Protein AF-A0A2I0NWY8-F1 (afdb_monomer)

Secondary structure (DSSP, 8-state):
--EEEEEEE-SSEEEEEESSTT-EEEEEPSEEEEGGGTEEEE-TTHHHHHHHHHHHHHHHHHT-

Nearest PDB structures (foldseek):
  3nua-assembly1_A  TM=9.731E-01  e=4.343E-04  Clostridium perfringens ATCC 13124
  2ywv-assembly1_A  TM=9.829E-01  e=7.133E-04  Geobacillus kaustophilus
  4fgr-assembly1_A  TM=9.746E-01  e=6.301E-04  Streptococcus pneumoniae
  2gqs-assembly1_B  TM=9.497E-01  e=1.247E-03  Escherichia coli
  3kre-assembly1_A  TM=9.899E-01  e=4.879E-03  Ehrlichia chaffeensis str. Arkansas

Mean predicted aligned error: 2.76 Å

pLDDT: mean 96.69, std 3.47, range [77.12, 98.62]

Solvent-accessible surface area (backbone atoms only — not comparable to full-atom values): 3775 Å² total; per-residue (Å²): 134,50,84,54,58,77,73,48,75,61,88,40,40,38,33,23,37,42,79,45,89,98,44,69,46,77,46,50,40,33,44,44,69,42,79,97,59,80,37,74,51,76,42,87,64,47,10,59,54,51,48,51,53,49,50,53,51,53,56,55,59,76,74,108

Sequence (64 aa):
MKQKNLLYAGKAKSVYRTDVDGKLIVEFRDDITAFDGGKKDVLKNKGSYNAEVSAFLFEYLAKN

Radius of gyration: 13.67 Å; Cα contacts (8 Å, |Δi|>4): 94; chains: 1; bounding box: 28×33×34 Å

Foldseek 3Di:
DDWDDFPDDDQFWTWTDDPDPPDIDIFGAQWDADPNRPDIDGHPCPRVVCVVVVVVVVVVVVVD

Structure (mmCIF, N/CA/C/O backbone):
data_AF-A0A2I0NWY8-F1
#
_entry.id   AF-A0A2I0NWY8-F1
#
loop_
_atom_site.group_PDB
_atom_site.id
_atom_site.type_symbol
_atom_site.label_atom_id
_atom_site.label_alt_id
_atom_site.label_comp_id
_atom_site.label_asym_id
_atom_site.label_entity_id
_atom_site.label_seq_id
_atom_site.pdbx_PDB_ins_code
_atom_site.Cartn_x
_atom_site.Cartn_y
_atom_site.Cartn_z
_atom_site.occupancy
_atom_site.B_iso_or_equiv
_atom_site.auth_seq_id
_atom_site.auth_comp_id
_atom_site.auth_asym_id
_atom_site.auth_atom_id
_atom_site.pdbx_PDB_model_num
ATOM 1 N N . MET A 1 1 ? -3.370 -5.397 16.250 1.00 82.94 1 MET A N 1
ATOM 2 C CA . MET A 1 1 ? -3.936 -6.089 15.073 1.00 82.94 1 MET A CA 1
ATOM 3 C C . MET A 1 1 ? -2.887 -7.046 14.558 1.00 82.94 1 MET A C 1
ATOM 5 O O . MET A 1 1 ? -1.729 -6.653 14.467 1.00 82.94 1 MET A O 1
ATOM 9 N N . LYS A 1 2 ? -3.269 -8.283 14.268 1.00 90.31 2 LYS A N 1
ATOM 10 C CA . LYS A 1 2 ? -2.391 -9.299 13.686 1.00 90.31 2 LYS A CA 1
ATOM 11 C C . LYS A 1 2 ? -2.701 -9.434 12.200 1.00 90.31 2 LYS A C 1
ATOM 13 O O . LYS A 1 2 ? -3.865 -9.564 11.822 1.00 90.31 2 LYS A O 1
ATOM 18 N N . GLN A 1 3 ? -1.663 -9.407 11.369 1.00 93.19 3 GLN A N 1
ATOM 19 C CA . GLN A 1 3 ? -1.790 -9.706 9.945 1.00 93.19 3 GLN A CA 1
ATOM 20 C C . GLN A 1 3 ? -2.198 -11.171 9.757 1.00 93.19 3 GLN A C 1
ATOM 22 O O . GLN A 1 3 ? -1.639 -12.062 10.395 1.00 93.1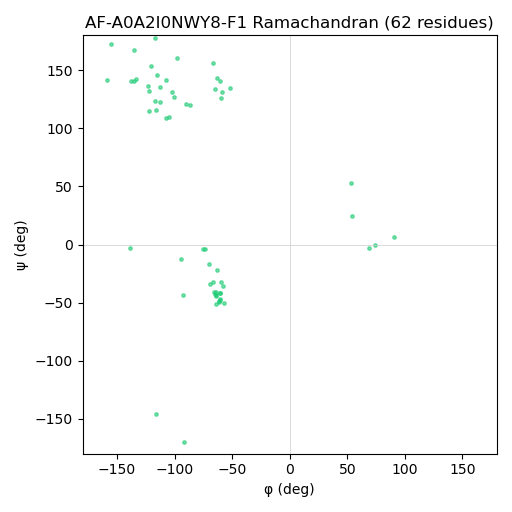9 3 GLN A O 1
ATOM 27 N N . LYS A 1 4 ? -3.185 -11.409 8.892 1.00 93.62 4 LYS A N 1
ATOM 28 C CA . LYS A 1 4 ? -3.621 -12.740 8.458 1.00 93.62 4 LYS A CA 1
ATOM 29 C C . LYS A 1 4 ? -3.363 -12.900 6.953 1.00 93.62 4 LYS A C 1
ATOM 31 O O . LYS A 1 4 ? -2.389 -12.381 6.414 1.00 93.62 4 LYS A O 1
ATOM 36 N N . ASN A 1 5 ? -4.238 -13.636 6.276 1.00 95.69 5 ASN A N 1
ATOM 37 C CA . ASN A 1 5 ? -4.093 -14.017 4.879 1.00 95.69 5 ASN A CA 1
ATOM 38 C C . ASN A 1 5 ? -4.094 -12.800 3.944 1.00 95.69 5 ASN A C 1
ATOM 40 O O . ASN A 1 5 ? -4.858 -11.847 4.143 1.00 95.69 5 ASN A O 1
ATOM 44 N N . LEU A 1 6 ? -3.278 -12.883 2.890 1.00 97.62 6 LEU A N 1
ATOM 45 C CA . LEU A 1 6 ? -3.326 -11.969 1.754 1.00 97.62 6 LEU A CA 1
ATOM 46 C C . LEU A 1 6 ? -4.715 -12.049 1.110 1.00 97.62 6 LEU A C 1
ATOM 48 O O . LEU A 1 6 ? -5.189 -13.127 0.761 1.00 97.62 6 LEU A O 1
ATOM 52 N N . LEU A 1 7 ? -5.363 -10.899 0.974 1.00 97.44 7 LEU A N 1
ATOM 53 C CA . LEU A 1 7 ? -6.644 -10.752 0.295 1.00 97.44 7 LEU A CA 1
ATOM 54 C C . LEU A 1 7 ? -6.441 -10.402 -1.180 1.00 97.44 7 LEU A C 1
ATOM 56 O O . LEU A 1 7 ? -7.134 -10.933 -2.041 1.00 97.44 7 LEU A O 1
ATOM 60 N N . TYR A 1 8 ? -5.509 -9.492 -1.461 1.00 97.62 8 TYR A N 1
ATOM 61 C CA . TYR A 1 8 ? -5.252 -8.992 -2.808 1.00 97.62 8 TYR A CA 1
ATOM 62 C C . TYR A 1 8 ? -3.843 -8.402 -2.916 1.00 97.62 8 TYR A C 1
ATOM 64 O O . TYR A 1 8 ? -3.391 -7.704 -2.010 1.00 97.62 8 TYR A O 1
ATOM 72 N N . ALA A 1 9 ? -3.173 -8.628 -4.046 1.00 97.69 9 ALA A N 1
ATOM 73 C CA . ALA A 1 9 ? -1.907 -7.985 -4.383 1.00 97.69 9 ALA A CA 1
ATOM 74 C C . ALA A 1 9 ? -2.045 -7.223 -5.705 1.00 97.69 9 ALA A C 1
ATOM 76 O O . ALA A 1 9 ? -2.244 -7.814 -6.763 1.00 97.69 9 ALA A O 1
ATOM 77 N N . GLY A 1 10 ? -1.925 -5.897 -5.639 1.00 95.69 10 GLY A N 1
ATOM 78 C CA . GLY A 1 10 ? -1.850 -5.033 -6.818 1.00 95.69 10 GLY A CA 1
ATOM 79 C C . GLY A 1 10 ? -0.407 -4.775 -7.258 1.00 95.69 10 GLY A C 1
ATOM 80 O O . GLY A 1 10 ? 0.532 -5.349 -6.710 1.00 95.69 10 GLY A O 1
ATOM 81 N N . LYS A 1 11 ? -0.211 -3.830 -8.191 1.00 95.44 11 LYS A N 1
ATOM 82 C CA . LYS A 1 11 ? 1.118 -3.469 -8.734 1.00 95.44 11 LYS A CA 1
ATOM 83 C C . LYS A 1 11 ? 2.116 -2.971 -7.671 1.00 95.44 11 LYS A C 1
ATOM 85 O O . LYS A 1 11 ? 3.303 -3.215 -7.811 1.00 95.44 11 LYS A O 1
ATOM 90 N N . ALA A 1 12 ? 1.638 -2.296 -6.620 1.00 97.31 12 ALA A N 1
ATOM 91 C CA . ALA A 1 12 ? 2.494 -1.638 -5.618 1.00 97.31 12 ALA A CA 1
ATOM 92 C C . ALA A 1 12 ? 2.032 -1.787 -4.155 1.00 97.31 12 ALA A C 1
ATOM 94 O O . ALA A 1 12 ? 2.672 -1.251 -3.251 1.00 97.31 12 ALA A O 1
ATOM 95 N N . LYS A 1 13 ? 0.887 -2.438 -3.918 1.00 98.19 13 LYS A N 1
ATOM 96 C CA . LYS A 1 13 ? 0.291 -2.596 -2.585 1.00 98.19 13 LYS A CA 1
ATOM 97 C C . LYS A 1 13 ? -0.240 -4.010 -2.393 1.00 98.19 13 LYS A C 1
ATOM 99 O O . LYS A 1 13 ? -0.824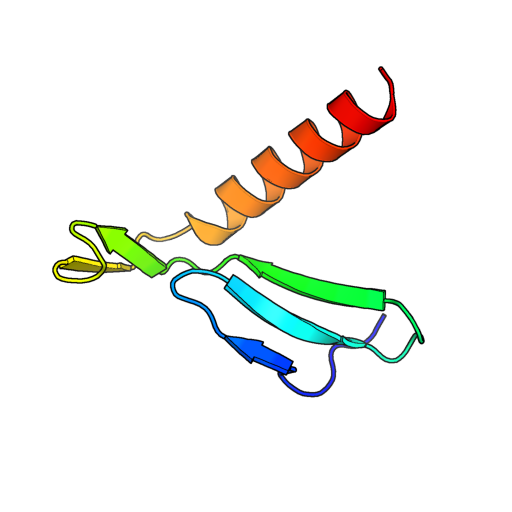 -4.566 -3.330 1.00 98.19 13 LYS A O 1
ATOM 104 N N . SER A 1 14 ? -0.053 -4.560 -1.200 1.00 98.38 14 SER A N 1
ATOM 105 C CA . SER A 1 14 ? -0.691 -5.798 -0.741 1.00 98.38 14 SER A CA 1
ATOM 106 C C . SER A 1 14 ? -1.756 -5.454 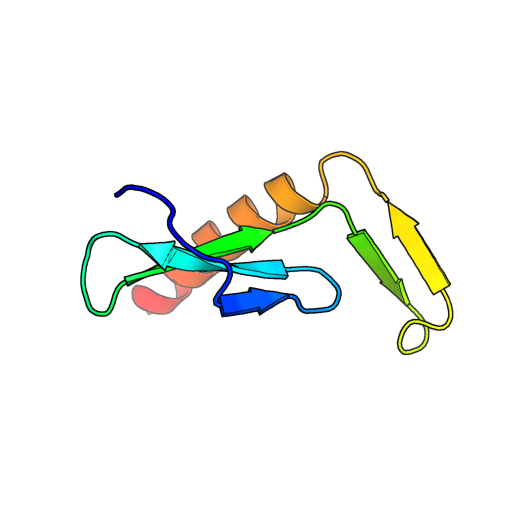0.291 1.00 98.38 14 SER A C 1
ATOM 108 O O . SER A 1 14 ? -1.565 -4.565 1.116 1.00 98.38 14 SER A O 1
ATOM 110 N N . VAL A 1 15 ? -2.882 -6.153 0.251 1.00 98.31 15 VAL A N 1
ATOM 111 C CA . VAL A 1 15 ? -3.974 -5.998 1.209 1.00 98.31 15 VAL A CA 1
ATOM 112 C C . VAL A 1 15 ? -4.126 -7.309 1.957 1.00 98.31 15 VAL A C 1
ATOM 114 O O . VAL A 1 15 ? -4.347 -8.347 1.335 1.00 98.31 15 VAL A O 1
ATOM 117 N N . TYR A 1 16 ? -4.036 -7.267 3.280 1.00 98.38 16 TYR A N 1
ATOM 118 C CA . TYR A 1 16 ? -4.164 -8.431 4.151 1.00 98.38 16 TYR A CA 1
ATOM 119 C C . TYR A 1 16 ? -5.390 -8.301 5.046 1.00 98.38 16 TYR A C 1
ATOM 121 O O . TYR A 1 16 ? -5.737 -7.209 5.510 1.00 98.38 16 TYR A O 1
ATOM 129 N N . ARG A 1 17 ? -6.025 -9.440 5.333 1.00 97.94 17 ARG A N 1
ATOM 130 C CA . ARG A 1 17 ? -7.013 -9.528 6.412 1.00 97.94 17 ARG A CA 1
ATOM 131 C C . ARG A 1 17 ? -6.333 -9.324 7.763 1.00 97.94 17 ARG A C 1
ATOM 133 O O . ARG A 1 17 ? -5.143 -9.604 7.914 1.00 97.94 17 ARG A O 1
ATOM 140 N N . THR A 1 18 ? -7.108 -8.899 8.754 1.00 97.88 18 THR A N 1
ATOM 141 C CA . THR A 1 18 ? -6.656 -8.838 10.148 1.00 97.88 18 THR A CA 1
ATOM 142 C C . THR A 1 18 ? -7.465 -9.773 11.040 1.00 97.88 18 THR A C 1
ATOM 144 O O . THR A 1 18 ? -8.367 -10.482 10.590 1.00 97.88 18 THR A O 1
ATOM 147 N N . ASP A 1 19 ? -7.106 -9.823 12.316 1.00 97.19 19 ASP A N 1
ATOM 148 C CA . ASP A 1 19 ? -7.903 -10.434 13.374 1.00 97.19 19 ASP A CA 1
ATOM 149 C C . ASP A 1 19 ? -9.119 -9.610 13.815 1.00 97.19 19 ASP A C 1
ATOM 151 O O . ASP A 1 19 ? -9.899 -10.113 14.616 1.00 97.19 19 ASP A O 1
ATOM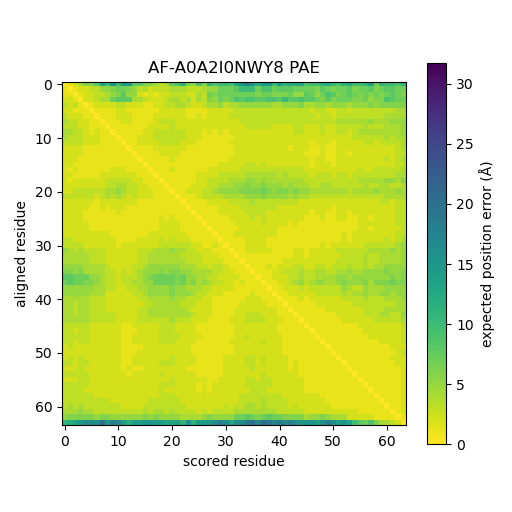 155 N N . VAL A 1 20 ? -9.313 -8.405 13.274 1.00 97.56 20 VAL A N 1
ATOM 156 C CA . VAL A 1 20 ? -10.445 -7.527 13.582 1.00 97.56 20 VAL A CA 1
ATOM 157 C C . VAL A 1 20 ? -11.344 -7.388 12.355 1.00 97.56 20 VAL A C 1
ATOM 159 O O . VAL A 1 20 ? -10.901 -6.937 11.295 1.00 97.56 20 VAL A O 1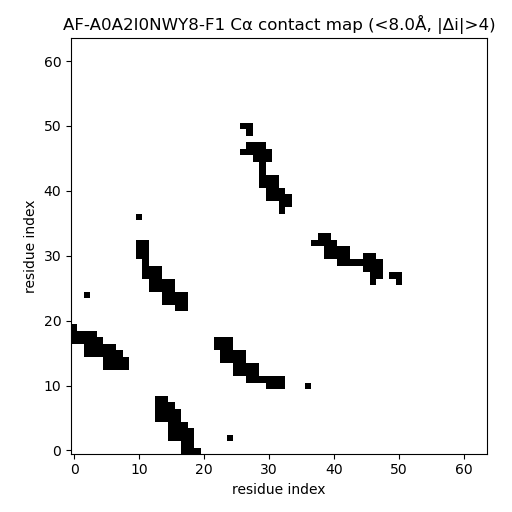
ATOM 162 N N . ASP A 1 21 ? -12.618 -7.744 12.505 1.00 94.88 21 ASP A N 1
ATOM 163 C CA . ASP A 1 21 ? -13.597 -7.638 11.425 1.00 94.88 21 ASP A CA 1
ATOM 164 C C . ASP A 1 21 ? -13.756 -6.189 10.947 1.00 94.88 21 ASP A C 1
ATOM 166 O O . ASP A 1 21 ? -13.703 -5.231 11.721 1.00 94.88 21 ASP A O 1
ATOM 170 N N . GLY A 1 22 ? -13.892 -6.024 9.631 1.00 96.00 22 GLY A N 1
ATOM 171 C CA . GLY A 1 22 ? -13.964 -4.711 8.987 1.00 96.00 22 GLY A CA 1
ATOM 172 C C . GLY A 1 22 ? -12.635 -3.947 8.914 1.00 96.00 22 GLY A C 1
ATOM 173 O O . GLY A 1 22 ? -12.609 -2.863 8.336 1.00 96.00 22 GLY A O 1
ATOM 174 N N . LYS A 1 23 ? -11.521 -4.488 9.437 1.00 97.62 23 LYS A N 1
ATOM 175 C CA . LYS A 1 23 ? -10.192 -3.861 9.341 1.00 97.62 23 LYS A CA 1
ATOM 176 C C . LYS A 1 23 ? -9.231 -4.666 8.471 1.00 97.62 23 LYS A C 1
ATOM 178 O O . LYS A 1 23 ? -9.098 -5.885 8.601 1.0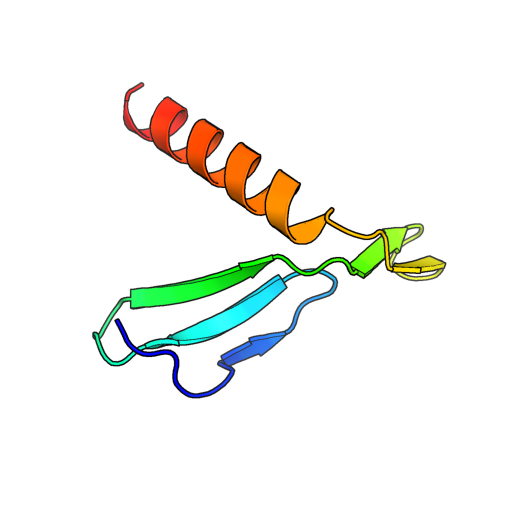0 97.62 23 LYS A O 1
ATOM 183 N N . LEU A 1 24 ? -8.515 -3.947 7.611 1.00 97.94 24 LEU A N 1
ATOM 184 C CA . LEU A 1 24 ? -7.504 -4.479 6.700 1.00 97.94 24 LEU A CA 1
ATOM 185 C C . LEU A 1 24 ? -6.141 -3.840 6.983 1.00 97.94 24 LEU A C 1
ATOM 187 O O . LEU A 1 24 ? -6.068 -2.710 7.463 1.00 97.94 24 LEU A O 1
ATOM 191 N N . ILE A 1 25 ? -5.068 -4.556 6.649 1.00 97.94 25 ILE A N 1
ATOM 192 C CA . ILE A 1 25 ? -3.714 -3.995 6.561 1.00 97.94 25 ILE A CA 1
ATOM 193 C C . ILE A 1 25 ? -3.407 -3.744 5.090 1.00 97.94 25 ILE A C 1
ATOM 195 O O . ILE A 1 25 ? -3.529 -4.653 4.269 1.00 97.94 25 ILE A O 1
ATOM 199 N N . VAL A 1 26 ? -2.991 -2.520 4.766 1.00 98.00 26 VAL A N 1
ATOM 200 C CA . VAL A 1 26 ? -2.494 -2.150 3.438 1.00 98.00 26 VAL A CA 1
ATOM 201 C C . VAL A 1 26 ? -0.986 -1.957 3.532 1.00 98.00 26 VAL A C 1
ATOM 203 O O . VAL A 1 26 ? -0.510 -0.987 4.113 1.00 98.00 26 VAL A O 1
ATOM 206 N N . GLU A 1 27 ? -0.236 -2.885 2.956 1.00 98.06 27 GLU A N 1
ATOM 207 C CA . GLU A 1 27 ? 1.219 -2.822 2.862 1.00 98.06 27 GLU A CA 1
ATOM 208 C C . GLU A 1 27 ? 1.614 -2.111 1.566 1.00 98.06 27 GLU A C 1
ATOM 210 O O . GLU A 1 27 ? 1.270 -2.554 0.466 1.00 98.06 27 GLU A O 1
ATOM 215 N N . PHE A 1 28 ? 2.346 -1.006 1.694 1.00 98.56 28 PHE A N 1
ATOM 216 C CA . PHE A 1 28 ? 2.957 -0.309 0.569 1.00 98.56 28 PHE A CA 1
ATOM 217 C C . PHE A 1 28 ? 4.319 -0.933 0.288 1.00 98.56 28 PHE A C 1
ATOM 219 O O . PHE A 1 28 ? 5.193 -0.929 1.150 1.00 98.56 28 PHE A O 1
ATOM 226 N N . ARG A 1 29 ? 4.502 -1.455 -0.925 1.00 98.25 29 ARG A N 1
ATOM 227 C CA . ARG A 1 29 ? 5.733 -2.137 -1.328 1.00 98.25 29 ARG A CA 1
ATOM 228 C C . ARG A 1 29 ? 6.657 -1.205 -2.103 1.00 98.25 29 ARG A C 1
ATOM 230 O O . ARG A 1 29 ? 6.220 -0.198 -2.680 1.00 98.25 29 ARG A O 1
ATOM 237 N N . ASP A 1 30 ? 7.924 -1.595 -2.149 1.00 98.62 30 ASP A N 1
ATOM 238 C CA . ASP A 1 30 ? 8.992 -0.905 -2.878 1.00 98.62 30 ASP A CA 1
ATOM 239 C C . ASP A 1 30 ? 8.901 -1.098 -4.404 1.00 98.62 30 ASP A C 1
ATOM 241 O O . ASP A 1 30 ? 9.644 -0.458 -5.148 1.00 98.62 30 ASP A O 1
ATOM 245 N N . ASP A 1 31 ? 7.945 -1.901 -4.891 1.00 98.12 31 ASP A N 1
ATOM 246 C CA . ASP A 1 31 ? 7.672 -2.034 -6.323 1.00 98.12 31 ASP A CA 1
ATOM 247 C C . ASP A 1 31 ? 7.301 -0.682 -6.936 1.00 98.12 31 ASP A C 1
ATOM 249 O O . ASP A 1 31 ? 6.394 0.024 -6.466 1.00 98.12 31 ASP A O 1
ATOM 253 N N . ILE A 1 32 ? 7.946 -0.354 -8.047 1.00 97.19 32 ILE A N 1
ATOM 254 C CA . ILE A 1 32 ? 7.603 0.784 -8.886 1.00 97.19 32 ILE A CA 1
ATOM 255 C C . ILE A 1 32 ? 7.329 0.297 -10.305 1.00 97.19 32 ILE A C 1
ATOM 257 O O . ILE A 1 32 ? 8.031 -0.554 -10.847 1.00 97.19 32 ILE A O 1
ATOM 261 N N . THR A 1 33 ? 6.267 0.820 -10.912 1.00 95.94 33 THR A N 1
ATOM 262 C CA . THR A 1 33 ? 5.861 0.441 -12.267 1.00 95.94 33 THR A CA 1
ATOM 263 C C . THR A 1 33 ? 5.555 1.676 -13.097 1.00 95.94 33 THR A C 1
ATOM 265 O O . THR A 1 33 ? 4.928 2.602 -12.586 1.00 95.94 33 THR A O 1
ATOM 268 N N . ALA A 1 34 ? 5.917 1.663 -14.377 1.00 96.75 34 ALA A N 1
ATOM 269 C CA . ALA A 1 34 ? 5.574 2.698 -15.353 1.00 96.75 34 ALA A CA 1
ATOM 270 C C . ALA A 1 34 ? 5.110 2.064 -16.676 1.00 96.75 34 ALA A C 1
ATOM 272 O O . ALA A 1 34 ? 5.271 0.857 -16.874 1.00 96.75 34 ALA A O 1
ATOM 273 N N . PHE A 1 35 ? 4.520 2.870 -17.566 1.00 96.94 35 PHE A N 1
ATOM 274 C CA . PHE A 1 35 ? 4.032 2.437 -18.889 1.00 96.94 35 PHE A CA 1
ATOM 275 C C . PHE A 1 35 ? 3.079 1.231 -18.813 1.00 96.94 35 PHE A C 1
ATOM 277 O O . PHE A 1 35 ? 3.331 0.185 -19.399 1.00 96.94 35 PHE A O 1
ATOM 284 N N . ASP A 1 36 ? 2.040 1.345 -17.982 1.00 93.00 36 ASP A N 1
ATOM 285 C CA . ASP A 1 36 ? 1.085 0.272 -17.656 1.00 93.00 36 ASP A CA 1
ATOM 286 C C . ASP A 1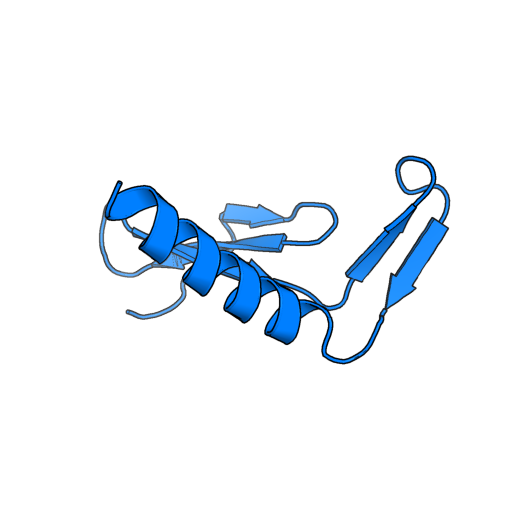 36 ? 1.714 -1.042 -17.135 1.00 93.00 36 ASP A C 1
ATOM 288 O O . ASP A 1 36 ? 1.119 -2.115 -17.143 1.00 93.00 36 ASP A O 1
ATOM 292 N N . GLY A 1 37 ? 2.912 -0.966 -16.556 1.00 92.25 37 GLY A N 1
ATOM 293 C CA . GLY A 1 37 ? 3.646 -2.145 -16.092 1.00 92.25 37 GLY A CA 1
ATOM 294 C C . GLY A 1 37 ? 4.573 -2.741 -17.148 1.00 92.25 37 GLY A C 1
ATOM 295 O O . GLY A 1 37 ? 5.196 -3.764 -16.869 1.00 92.25 37 GLY A O 1
ATOM 296 N N . GLY A 1 38 ? 4.721 -2.082 -18.302 1.00 95.81 38 GLY A N 1
ATOM 297 C CA . GLY A 1 38 ? 5.786 -2.347 -19.267 1.00 95.81 38 GLY A CA 1
ATOM 298 C C . GLY A 1 38 ? 7.185 -2.072 -18.705 1.00 95.81 38 GLY A C 1
ATOM 299 O O . GLY A 1 38 ? 8.156 -2.658 -19.170 1.00 95.81 38 GLY A O 1
ATOM 300 N N . LYS A 1 39 ? 7.296 -1.247 -17.652 1.00 96.25 39 LYS A N 1
ATOM 301 C CA . LYS A 1 39 ? 8.512 -1.110 -16.839 1.00 96.25 39 LYS A CA 1
ATOM 302 C C . LYS A 1 39 ? 8.209 -1.422 -15.377 1.00 96.25 39 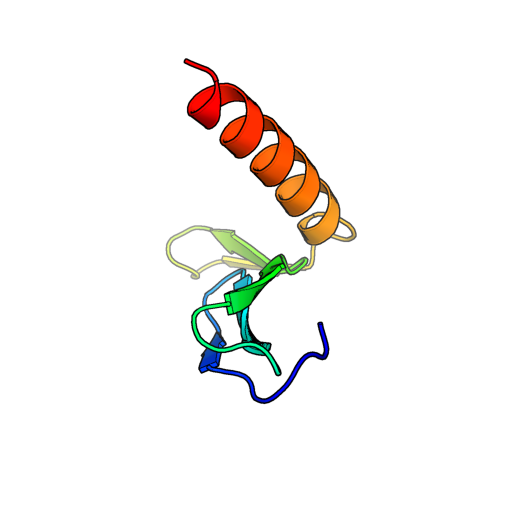LYS A C 1
ATOM 304 O O . LYS A 1 39 ? 7.244 -0.886 -14.829 1.00 96.25 39 LYS A O 1
ATOM 309 N N . LYS A 1 40 ? 9.039 -2.262 -14.757 1.00 96.62 40 LYS A N 1
ATOM 310 C CA . LYS A 1 40 ? 8.963 -2.657 -13.343 1.00 96.62 40 LYS A CA 1
ATOM 311 C C . LYS A 1 40 ? 10.354 -2.602 -12.730 1.00 96.62 40 LYS A C 1
ATOM 313 O O . LYS A 1 40 ? 11.315 -2.974 -13.396 1.00 96.62 40 LYS A O 1
ATOM 318 N N . ASP A 1 41 ? 10.435 -2.141 -11.494 1.00 97.88 41 ASP A N 1
ATOM 319 C CA . ASP A 1 41 ? 11.676 -2.075 -10.728 1.00 97.88 41 ASP A CA 1
ATOM 320 C C . ASP A 1 41 ? 11.362 -2.097 -9.223 1.00 97.88 41 ASP A C 1
ATOM 322 O O . ASP A 1 41 ? 10.195 -2.002 -8.823 1.00 97.88 41 ASP A O 1
ATOM 326 N N . VAL A 1 42 ? 12.395 -2.189 -8.391 1.00 97.88 42 VAL A N 1
ATOM 327 C CA . VAL A 1 42 ? 12.306 -2.067 -6.935 1.00 97.88 42 VAL A CA 1
ATOM 328 C C . VAL A 1 42 ? 13.091 -0.836 -6.506 1.00 97.88 42 VAL A C 1
ATOM 330 O O . VAL A 1 42 ? 14.310 -0.775 -6.646 1.00 97.88 42 VAL A O 1
ATOM 333 N N . LEU A 1 43 ? 12.392 0.146 -5.942 1.00 97.81 43 LEU A N 1
ATOM 334 C CA . LEU A 1 43 ? 13.017 1.337 -5.384 1.00 97.81 43 LEU A CA 1
ATOM 335 C C . LEU A 1 43 ? 13.009 1.243 -3.863 1.00 97.81 43 LEU A C 1
ATOM 337 O O . LEU A 1 43 ? 11.961 1.366 -3.231 1.00 97.81 43 LEU A O 1
ATOM 341 N N . LYS A 1 44 ? 14.189 1.044 -3.275 1.00 98.12 44 LYS A N 1
ATOM 342 C CA . LYS A 1 44 ? 14.343 0.890 -1.826 1.00 98.12 44 LYS A CA 1
ATOM 343 C C . LYS A 1 44 ? 13.668 2.038 -1.062 1.00 98.12 44 LYS A C 1
ATOM 345 O O . LYS A 1 44 ? 13.854 3.204 -1.405 1.00 98.12 44 LYS A O 1
ATOM 350 N N . ASN A 1 45 ? 12.932 1.698 -0.005 1.00 97.75 45 ASN A N 1
ATOM 351 C CA . ASN A 1 45 ? 12.200 2.601 0.896 1.00 97.75 45 ASN A CA 1
ATOM 352 C C . ASN A 1 45 ? 10.980 3.313 0.283 1.00 97.75 45 ASN A C 1
ATOM 354 O O . ASN A 1 45 ? 10.260 4.012 1.002 1.00 97.75 45 ASN A O 1
ATOM 358 N N . LYS A 1 46 ? 10.690 3.136 -1.012 1.00 98.25 46 LYS A N 1
ATOM 359 C CA . LYS A 1 46 ? 9.539 3.764 -1.678 1.00 98.25 46 LYS A CA 1
ATOM 360 C C . LYS A 1 46 ? 8.214 3.390 -1.008 1.00 98.25 46 LYS A C 1
ATOM 362 O O . LYS A 1 46 ? 7.302 4.214 -0.957 1.00 98.25 46 LYS A O 1
ATOM 367 N N . GLY A 1 47 ? 8.070 2.165 -0.513 1.00 98.50 47 GLY A N 1
ATOM 368 C CA . GLY A 1 47 ? 6.891 1.701 0.209 1.00 98.50 47 GLY A CA 1
ATOM 369 C C . GLY A 1 47 ? 6.661 2.500 1.490 1.00 98.50 47 GLY A C 1
ATOM 370 O O . GLY A 1 47 ? 5.574 3.040 1.685 1.00 98.50 47 GLY A O 1
ATOM 371 N N . SER A 1 48 ? 7.709 2.657 2.303 1.00 98.44 48 SER A N 1
ATOM 372 C CA . SER A 1 48 ? 7.661 3.403 3.566 1.00 98.44 48 SER A CA 1
ATOM 373 C C . SER A 1 48 ? 7.305 4.876 3.356 1.00 98.44 48 SER A C 1
ATOM 375 O O . SER A 1 48 ? 6.359 5.350 3.982 1.00 98.44 48 SER A O 1
ATOM 377 N N . TYR A 1 49 ? 7.962 5.566 2.416 1.00 98.38 49 TYR A N 1
ATOM 378 C CA . TYR A 1 49 ? 7.641 6.967 2.118 1.00 98.38 49 TYR A CA 1
ATOM 379 C C . TYR A 1 49 ? 6.195 7.146 1.649 1.00 98.38 49 TYR A C 1
ATOM 381 O O . TYR A 1 49 ? 5.504 8.065 2.078 1.00 98.38 49 TYR A O 1
ATOM 389 N N . ASN A 1 50 ? 5.693 6.243 0.801 1.00 98.50 50 ASN A N 1
ATOM 390 C CA . ASN A 1 50 ? 4.305 6.327 0.353 1.00 98.50 50 ASN A CA 1
ATOM 391 C C . ASN A 1 50 ? 3.301 6.022 1.466 1.00 98.50 50 ASN A C 1
ATOM 393 O O . ASN A 1 50 ? 2.221 6.610 1.460 1.00 98.50 50 ASN A O 1
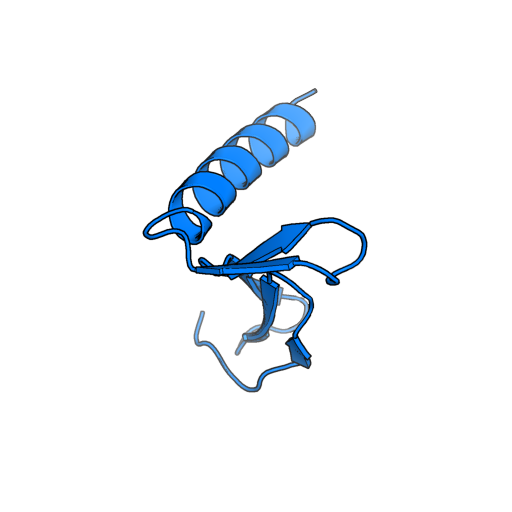ATOM 397 N N . ALA A 1 51 ? 3.626 5.121 2.396 1.00 98.50 51 ALA A N 1
ATOM 398 C CA . ALA A 1 51 ? 2.782 4.864 3.557 1.00 98.50 51 ALA A CA 1
ATOM 399 C C . ALA A 1 51 ? 2.682 6.112 4.448 1.00 98.50 51 ALA A C 1
ATOM 401 O O . ALA A 1 51 ? 1.578 6.488 4.834 1.00 98.50 51 ALA A O 1
ATOM 402 N N . GLU A 1 52 ? 3.805 6.790 4.699 1.00 98.56 52 GLU A N 1
ATOM 403 C CA . GLU A 1 52 ? 3.865 8.021 5.495 1.00 98.56 52 GLU A CA 1
ATOM 404 C C . GLU A 1 52 ? 3.096 9.173 4.835 1.00 98.56 52 GLU A C 1
ATOM 406 O O . GLU A 1 52 ? 2.201 9.753 5.449 1.00 98.56 52 GLU A O 1
ATOM 411 N N . VAL A 1 53 ? 3.361 9.446 3.552 1.00 98.62 53 VAL A N 1
ATOM 412 C CA . VAL A 1 53 ? 2.652 10.491 2.794 1.00 98.62 53 VAL A CA 1
ATOM 413 C C . VAL A 1 53 ? 1.153 10.195 2.716 1.00 98.62 53 VAL A C 1
ATOM 415 O O . VAL A 1 53 ? 0.338 11.096 2.902 1.00 98.62 53 VAL A O 1
ATOM 418 N N . SER A 1 54 ? 0.764 8.936 2.481 1.00 98.56 54 SER A N 1
ATOM 419 C CA . SER A 1 54 ? -0.655 8.557 2.448 1.00 98.56 54 SER A CA 1
ATOM 420 C C . SER A 1 54 ? -1.323 8.762 3.806 1.00 98.56 54 SER A C 1
ATOM 422 O O . SER A 1 54 ? -2.433 9.283 3.850 1.00 98.56 54 SER A O 1
ATOM 424 N N . ALA A 1 55 ? -0.664 8.375 4.904 1.00 98.25 55 ALA A N 1
ATOM 425 C CA . ALA A 1 55 ? -1.186 8.569 6.255 1.00 98.25 55 ALA A CA 1
ATOM 426 C C . ALA A 1 55 ? -1.399 10.057 6.562 1.00 98.25 55 ALA A C 1
ATOM 428 O O . ALA A 1 55 ? -2.490 10.436 6.985 1.00 98.25 55 ALA A O 1
ATOM 429 N N . PHE A 1 56 ? -0.404 10.897 6.256 1.00 98.38 56 PHE A N 1
ATOM 430 C CA . PHE A 1 56 ? -0.501 12.348 6.408 1.00 98.38 56 PHE A CA 1
ATOM 431 C C . PHE A 1 56 ? -1.679 12.934 5.615 1.00 98.38 56 PHE A C 1
ATOM 433 O O . PHE A 1 56 ? -2.498 13.668 6.167 1.00 98.38 56 PHE A O 1
ATOM 440 N N . LEU A 1 57 ? -1.799 12.589 4.328 1.00 98.62 57 LEU A N 1
ATOM 441 C CA . LEU A 1 57 ? -2.859 13.118 3.467 1.00 98.62 57 LEU A CA 1
ATOM 442 C C . LEU A 1 57 ? -4.249 12.646 3.899 1.00 98.62 57 LEU A C 1
ATOM 444 O O . LEU A 1 57 ? -5.180 13.448 3.906 1.00 98.62 57 LEU A O 1
ATOM 448 N N . PHE A 1 58 ? -4.407 11.376 4.284 1.00 98.44 58 PHE A N 1
ATOM 449 C CA . PHE A 1 58 ? -5.689 10.880 4.786 1.00 98.44 58 PHE A CA 1
ATOM 450 C C . PHE A 1 58 ? -6.099 11.567 6.086 1.00 98.44 58 PHE A C 1
ATOM 452 O O . PHE A 1 58 ? -7.266 11.920 6.234 1.00 98.44 58 PHE A O 1
ATOM 459 N N . GLU A 1 59 ? -5.161 11.795 7.007 1.00 98.25 59 GLU A N 1
ATOM 460 C CA . GLU A 1 59 ? -5.447 12.524 8.241 1.00 98.25 59 GLU A CA 1
ATOM 461 C C . GLU A 1 59 ? -5.826 13.984 7.963 1.00 98.25 59 GLU A C 1
ATOM 463 O O . GLU A 1 59 ? -6.782 14.490 8.549 1.00 98.25 59 GLU A O 1
ATOM 468 N N . TYR A 1 60 ? -5.111 14.655 7.057 1.00 98.31 60 TYR A N 1
ATOM 469 C CA . TYR A 1 60 ? -5.429 16.024 6.654 1.00 98.31 60 TYR A CA 1
ATOM 470 C C . TYR A 1 60 ? -6.826 16.122 6.030 1.00 98.31 60 TYR A C 1
ATOM 472 O O . TYR A 1 60 ? -7.618 16.976 6.423 1.00 98.31 60 TYR A O 1
ATOM 480 N N . LEU A 1 61 ? -7.155 15.232 5.091 1.00 98.44 61 LEU A N 1
ATOM 481 C CA . LEU A 1 61 ? -8.454 15.228 4.416 1.00 98.44 61 LEU A CA 1
ATOM 482 C C . LEU A 1 61 ? -9.607 14.871 5.355 1.00 98.44 61 LEU A C 1
ATOM 484 O O . LEU A 1 61 ? -10.694 15.393 5.179 1.00 98.44 61 LEU A O 1
ATOM 488 N N . ALA A 1 62 ? -9.388 14.019 6.358 1.00 97.75 62 ALA A N 1
ATOM 489 C CA . ALA A 1 62 ? -10.424 13.672 7.331 1.00 97.75 62 ALA A CA 1
ATOM 490 C C . ALA A 1 62 ? -10.788 14.825 8.287 1.00 97.75 62 ALA A C 1
ATOM 492 O O . ALA A 1 62 ? -11.812 14.750 8.963 1.00 97.75 62 ALA A O 1
ATOM 493 N N . LYS A 1 63 ? -9.937 15.855 8.391 1.00 95.88 63 LYS A N 1
ATOM 494 C CA . LYS A 1 63 ? -10.139 17.026 9.262 1.00 95.88 63 LYS A CA 1
ATOM 495 C C . LYS A 1 63 ? -10.797 18.218 8.555 1.00 95.88 63 LYS A C 1
ATOM 497 O O . LYS A 1 63 ? -11.175 19.158 9.251 1.00 95.88 63 LYS A O 1
ATOM 502 N N . ASN A 1 64 ? -10.881 18.202 7.224 1.00 77.12 64 ASN A N 1
ATOM 503 C CA . ASN A 1 64 ? -11.514 19.246 6.407 1.00 77.12 64 ASN A CA 1
ATOM 504 C C . ASN A 1 64 ? -12.861 18.763 5.861 1.00 77.12 64 ASN A C 1
ATOM 506 O O . ASN A 1 64 ? -13.682 19.639 5.518 1.00 77.12 64 ASN A O 1
#